Protein AF-A0A1W1CZ90-F1 (afdb_monomer)

Structure (mmCIF, N/CA/C/O backbone):
data_AF-A0A1W1CZ90-F1
#
_entry.id   AF-A0A1W1CZ90-F1
#
loop_
_atom_site.group_PDB
_atom_site.id
_atom_site.type_symbol
_atom_site.label_atom_id
_atom_site.label_alt_id
_atom_site.label_comp_id
_atom_site.label_asym_id
_atom_site.label_entity_id
_atom_site.label_seq_id
_atom_site.pdbx_PDB_ins_code
_atom_site.Cartn_x
_atom_site.Cartn_y
_atom_site.Cartn_z
_atom_site.occupancy
_atom_site.B_iso_or_equiv
_atom_site.auth_seq_id
_atom_site.auth_comp_id
_atom_site.auth_asym_id
_atom_site.auth_atom_id
_atom_site.pdbx_PDB_model_num
ATOM 1 N N . MET A 1 1 ? 5.430 -1.378 3.110 1.00 79.94 1 MET A N 1
ATOM 2 C CA . MET A 1 1 ? 4.419 -1.205 2.048 1.00 79.94 1 MET A CA 1
ATOM 3 C C . MET A 1 1 ? 4.110 0.277 1.947 1.00 79.94 1 MET A C 1
ATOM 5 O O . MET A 1 1 ? 3.403 0.776 2.805 1.00 79.94 1 MET A O 1
ATOM 9 N N . LEU A 1 2 ? 4.688 0.979 0.971 1.00 94.62 2 LEU A N 1
ATOM 10 C CA . LEU A 1 2 ? 4.539 2.438 0.855 1.00 94.62 2 LEU A CA 1
ATOM 11 C C . LEU A 1 2 ? 3.134 2.827 0.364 1.00 94.62 2 LEU A C 1
ATOM 13 O O . LEU A 1 2 ? 2.528 3.768 0.846 1.00 94.62 2 LEU A O 1
ATOM 17 N N . LEU A 1 3 ? 2.546 2.036 -0.536 1.00 94.88 3 LEU A N 1
ATOM 18 C CA . LEU A 1 3 ? 1.242 2.353 -1.126 1.00 94.88 3 LEU A CA 1
ATOM 19 C C . LEU A 1 3 ? 0.041 1.988 -0.238 1.00 94.88 3 LEU A C 1
ATOM 21 O O . LEU A 1 3 ? -1.084 2.337 -0.582 1.00 94.88 3 LEU A O 1
ATOM 25 N N . ALA A 1 4 ? 0.252 1.302 0.893 1.00 94.19 4 ALA A N 1
ATOM 26 C CA . ALA A 1 4 ? -0.836 0.749 1.703 1.00 94.19 4 ALA A CA 1
ATOM 27 C C . ALA A 1 4 ? -1.753 1.827 2.296 1.00 94.19 4 ALA A C 1
ATOM 29 O O . ALA A 1 4 ? -2.968 1.672 2.244 1.00 94.19 4 ALA A O 1
ATOM 30 N N . GLY A 1 5 ? -1.197 2.935 2.801 1.00 92.62 5 GLY A N 1
ATOM 31 C CA . GLY A 1 5 ? -2.005 4.030 3.350 1.00 92.62 5 GLY A CA 1
ATOM 32 C C . GLY A 1 5 ? -2.914 4.661 2.292 1.00 92.62 5 GLY A C 1
ATOM 33 O O . GLY A 1 5 ? -4.117 4.794 2.494 1.00 92.62 5 GLY A O 1
ATOM 34 N N . MET A 1 6 ? -2.353 4.968 1.119 1.00 93.44 6 MET A N 1
ATOM 35 C CA . MET A 1 6 ? -3.107 5.513 -0.015 1.00 93.44 6 MET A CA 1
ATOM 36 C C . MET A 1 6 ? -4.150 4.526 -0.554 1.00 93.44 6 MET A C 1
ATOM 38 O O . MET A 1 6 ? -5.260 4.929 -0.891 1.00 93.44 6 MET A O 1
ATOM 42 N N . ALA A 1 7 ? -3.799 3.242 -0.648 1.00 94.75 7 ALA A N 1
ATOM 43 C CA . ALA A 1 7 ? -4.705 2.188 -1.092 1.00 94.75 7 ALA A CA 1
ATOM 44 C C . ALA A 1 7 ? -5.888 2.033 -0.133 1.00 94.75 7 ALA A C 1
ATOM 46 O O . ALA A 1 7 ? -7.026 1.944 -0.584 1.00 94.75 7 ALA A O 1
ATOM 47 N N . LEU A 1 8 ? -5.643 2.064 1.179 1.00 94.12 8 LEU A N 1
ATOM 48 C CA . LEU A 1 8 ? -6.705 1.935 2.168 1.00 94.12 8 LEU A CA 1
ATOM 49 C C . LEU A 1 8 ? -7.648 3.147 2.181 1.00 94.12 8 LEU A C 1
ATOM 51 O O . LEU A 1 8 ? -8.862 2.969 2.273 1.00 94.12 8 LEU A O 1
ATOM 55 N N . CYS A 1 9 ? -7.116 4.367 2.034 1.00 92.88 9 CYS A N 1
ATOM 56 C CA . CYS A 1 9 ? -7.941 5.568 1.877 1.00 92.88 9 CYS A CA 1
ATOM 57 C C . CYS A 1 9 ? -8.844 5.488 0.641 1.00 92.88 9 CYS A C 1
ATOM 59 O O . CYS A 1 9 ? -10.021 5.827 0.728 1.00 92.88 9 CYS A O 1
ATOM 61 N N . ASP A 1 10 ? -8.322 4.999 -0.483 1.00 93.62 10 ASP A N 1
ATOM 62 C CA . ASP A 1 10 ? -9.113 4.823 -1.701 1.00 93.62 10 ASP A CA 1
ATOM 63 C C . ASP A 1 10 ? -10.206 3.759 -1.515 1.00 93.62 10 ASP A C 1
ATOM 65 O O . ASP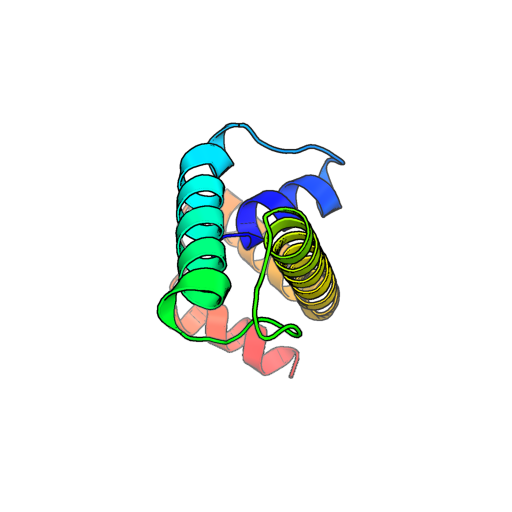 A 1 10 ? -11.365 3.993 -1.843 1.00 93.62 10 ASP A O 1
ATOM 69 N N . ILE A 1 11 ? -9.881 2.623 -0.888 1.00 93.12 11 ILE A N 1
ATOM 70 C CA . ILE A 1 11 ? -10.864 1.570 -0.580 1.00 93.12 11 ILE A CA 1
ATOM 71 C C . ILE A 1 11 ? -12.025 2.111 0.267 1.00 93.12 11 ILE A C 1
ATOM 73 O O . ILE A 1 11 ? -13.181 1.810 -0.022 1.00 93.12 11 ILE A O 1
ATOM 77 N N . LYS A 1 12 ? -11.734 2.895 1.311 1.00 91.19 12 LYS A N 1
ATOM 78 C CA . LYS A 1 12 ? -12.749 3.323 2.289 1.00 91.19 12 LYS A CA 1
ATOM 79 C C . LYS A 1 12 ? -13.486 4.599 1.915 1.00 91.19 12 LYS A C 1
ATOM 81 O O . LYS A 1 12 ? -14.668 4.730 2.221 1.00 91.19 12 LYS A O 1
ATOM 86 N N . TYR A 1 13 ? -12.787 5.536 1.289 1.00 91.56 13 TYR A N 1
ATOM 87 C CA . TYR A 1 13 ? -13.282 6.892 1.065 1.00 91.56 13 TYR A CA 1
ATOM 88 C C . TYR A 1 13 ? -13.338 7.266 -0.416 1.00 91.56 13 TYR A C 1
ATOM 90 O O . TYR A 1 13 ? -13.875 8.318 -0.738 1.00 91.56 13 TYR A O 1
ATOM 98 N N . SER A 1 14 ? -12.830 6.417 -1.322 1.00 91.00 14 SER A N 1
ATOM 99 C CA . SER A 1 14 ? -12.665 6.752 -2.748 1.00 91.00 14 SER A CA 1
ATOM 100 C C . SER A 1 14 ? -11.827 8.022 -2.954 1.00 91.00 14 SER A C 1
ATOM 102 O O . SER A 1 14 ? -12.084 8.823 -3.852 1.00 91.00 14 SER A O 1
ATOM 104 N N . GLU A 1 15 ? -10.830 8.220 -2.085 1.00 88.19 15 GLU A N 1
ATOM 105 C CA . GLU A 1 15 ? -9.969 9.399 -2.058 1.00 88.19 15 GLU A CA 1
ATOM 106 C C . GLU A 1 15 ? -8.483 9.023 -2.051 1.00 88.19 15 GLU A C 1
ATOM 108 O O . GLU A 1 15 ? -8.047 8.055 -1.424 1.00 88.19 15 GLU A O 1
ATOM 113 N N . HIS A 1 16 ? -7.668 9.870 -2.682 1.00 82.50 16 HIS A N 1
ATOM 114 C CA . HIS A 1 16 ? -6.214 9.826 -2.560 1.00 82.50 16 HIS A CA 1
ATOM 115 C C . HIS A 1 16 ? -5.746 10.922 -1.601 1.00 82.50 16 HIS A C 1
ATOM 117 O O . HIS A 1 16 ? -5.727 12.105 -1.941 1.00 82.50 16 HIS A O 1
ATOM 123 N N . SER A 1 17 ? -5.363 10.525 -0.386 1.00 81.25 17 SER A N 1
ATOM 124 C CA . SER A 1 17 ? -4.911 11.467 0.640 1.00 81.25 17 SER A CA 1
ATOM 125 C C . SER A 1 17 ? -3.587 12.134 0.257 1.00 81.25 17 SER A C 1
ATOM 127 O O . SER A 1 17 ? -2.601 11.462 -0.052 1.00 81.25 17 SER A O 1
ATOM 129 N N . SER A 1 18 ? -3.521 13.465 0.374 1.00 83.31 18 SER A N 1
ATOM 130 C CA . SER A 1 18 ? -2.284 14.234 0.172 1.00 83.31 18 SER A CA 1
ATOM 131 C C . SER A 1 18 ? -1.176 13.866 1.162 1.00 83.31 18 SER A C 1
ATOM 133 O O . SER A 1 18 ? -0.001 14.121 0.893 1.00 83.31 18 SER A O 1
ATOM 135 N N . ASN A 1 19 ? -1.529 13.248 2.293 1.00 85.19 19 ASN A N 1
ATOM 136 C CA . ASN A 1 19 ? -0.569 12.808 3.305 1.00 85.19 19 ASN A CA 1
ATOM 137 C C . ASN A 1 19 ? 0.291 11.632 2.818 1.00 85.19 19 ASN A C 1
ATOM 139 O O . ASN A 1 19 ? 1.379 11.428 3.341 1.00 85.19 19 ASN A O 1
ATOM 143 N N . ALA A 1 20 ? -0.134 10.922 1.767 1.00 89.50 20 ALA A N 1
ATOM 144 C CA . ALA A 1 20 ? 0.643 9.852 1.143 1.00 89.50 20 ALA A CA 1
ATOM 145 C C . ALA A 1 20 ? 1.744 10.362 0.190 1.00 89.50 20 ALA A C 1
ATOM 147 O O . ALA A 1 20 ? 2.377 9.569 -0.505 1.00 89.50 20 ALA A O 1
ATOM 148 N N . LYS A 1 21 ? 1.985 11.682 0.110 1.00 92.50 21 LYS A N 1
ATOM 149 C CA . LYS A 1 21 ? 2.979 12.272 -0.803 1.00 92.50 21 LYS A CA 1
ATOM 150 C C . LYS A 1 21 ? 4.378 11.685 -0.608 1.00 92.50 21 LYS A C 1
ATOM 152 O O . LYS A 1 21 ? 5.059 11.408 -1.596 1.00 92.50 21 LYS A O 1
ATOM 157 N N . GLU A 1 22 ? 4.817 11.540 0.640 1.00 94.69 22 GLU A N 1
ATOM 158 C CA . GLU A 1 22 ? 6.157 11.036 0.953 1.00 94.69 22 GLU A CA 1
ATOM 159 C C . GLU A 1 22 ? 6.292 9.559 0.565 1.00 94.69 22 GLU A C 1
ATOM 161 O O . GLU A 1 22 ? 7.229 9.197 -0.147 1.00 94.69 22 GLU A O 1
ATOM 166 N N . ASP A 1 23 ? 5.294 8.744 0.908 1.00 95.88 23 ASP A N 1
ATOM 167 C CA . ASP A 1 23 ? 5.231 7.335 0.520 1.00 95.88 23 ASP A CA 1
ATOM 168 C C . ASP A 1 23 ? 5.209 7.145 -1.003 1.00 95.88 23 ASP A C 1
ATOM 170 O O . ASP A 1 23 ? 5.940 6.314 -1.545 1.00 95.88 23 ASP A O 1
ATOM 174 N N . LEU A 1 24 ? 4.404 7.940 -1.716 1.00 94.62 24 LEU A N 1
ATOM 175 C CA . LEU A 1 24 ? 4.316 7.897 -3.175 1.00 94.62 24 LEU A CA 1
ATOM 176 C C . LEU A 1 24 ? 5.634 8.318 -3.834 1.00 94.62 24 LEU A C 1
ATOM 178 O O . LEU A 1 24 ? 6.025 7.741 -4.847 1.00 94.62 24 LEU A O 1
ATOM 182 N N . THR A 1 25 ? 6.324 9.309 -3.268 1.00 96.06 25 THR A N 1
ATOM 183 C CA . THR A 1 25 ? 7.637 9.749 -3.762 1.00 96.06 25 THR A CA 1
ATOM 184 C C . THR A 1 25 ? 8.657 8.623 -3.615 1.00 96.06 25 THR A C 1
ATOM 186 O O . THR A 1 25 ? 9.300 8.255 -4.596 1.00 96.06 25 THR A O 1
ATOM 189 N N . GLN A 1 26 ? 8.727 7.993 -2.440 1.00 97.06 26 GLN A N 1
ATOM 190 C CA . GLN A 1 26 ? 9.612 6.849 -2.210 1.00 97.06 26 GLN A CA 1
ATOM 191 C C . GLN A 1 26 ? 9.263 5.654 -3.112 1.00 97.06 26 GLN A C 1
ATOM 193 O O . GLN A 1 26 ? 10.156 4.997 -3.645 1.00 97.06 26 GLN A O 1
ATOM 198 N N . ALA A 1 27 ? 7.974 5.380 -3.336 1.00 96.94 27 ALA A N 1
ATOM 199 C CA . ALA A 1 27 ? 7.543 4.298 -4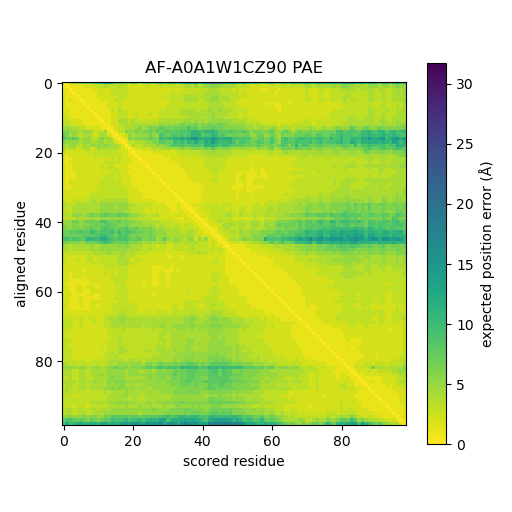.218 1.00 96.94 27 ALA A CA 1
ATOM 200 C C . ALA A 1 27 ? 7.993 4.542 -5.668 1.00 96.94 27 ALA A C 1
ATOM 202 O O . ALA A 1 2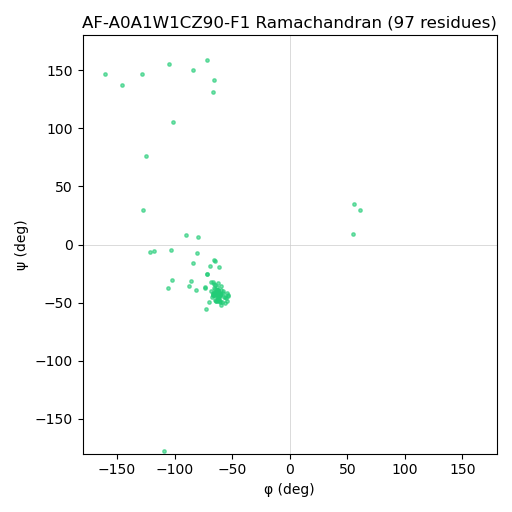7 ? 8.520 3.630 -6.306 1.00 96.94 27 ALA A O 1
ATOM 203 N N . LYS A 1 28 ? 7.855 5.779 -6.164 1.00 95.94 28 LYS A N 1
ATOM 204 C CA . LYS A 1 28 ? 8.334 6.187 -7.494 1.00 95.94 28 LYS A CA 1
ATOM 205 C C . LYS A 1 28 ? 9.848 6.045 -7.627 1.00 95.94 28 LYS A C 1
ATOM 207 O O . LYS A 1 28 ? 10.315 5.512 -8.627 1.00 95.94 28 LYS A O 1
ATOM 212 N N . GLU A 1 29 ? 10.611 6.463 -6.619 1.00 96.88 29 GLU A N 1
ATOM 213 C CA . GLU A 1 29 ? 12.073 6.315 -6.623 1.00 96.88 29 GLU A CA 1
ATOM 214 C C . GLU A 1 29 ? 12.510 4.849 -6.686 1.00 96.88 29 GLU A C 1
ATOM 216 O O . GLU A 1 29 ? 13.439 4.512 -7.423 1.00 96.88 29 GLU A O 1
ATOM 221 N N . ILE A 1 30 ? 11.840 3.965 -5.941 1.00 96.81 30 ILE A N 1
ATOM 222 C CA . ILE A 1 30 ? 12.126 2.527 -5.979 1.00 96.81 30 ILE A CA 1
ATOM 223 C C . ILE A 1 30 ? 11.821 1.966 -7.368 1.00 96.81 30 ILE A C 1
ATOM 225 O O . ILE A 1 30 ? 12.676 1.298 -7.941 1.00 96.81 30 ILE A O 1
ATOM 229 N N . VAL A 1 31 ? 10.647 2.263 -7.931 1.00 96.25 31 VAL A N 1
ATOM 230 C CA . VAL A 1 31 ? 10.255 1.790 -9.270 1.00 96.25 31 VAL A CA 1
ATOM 231 C C . VAL A 1 31 ? 11.221 2.286 -10.345 1.00 96.25 31 VAL A C 1
ATOM 233 O O . VAL A 1 31 ? 11.658 1.503 -11.187 1.00 96.25 31 VAL A O 1
ATOM 236 N N . MET A 1 32 ? 11.626 3.553 -10.282 1.00 95.38 32 MET A N 1
ATOM 237 C CA . MET A 1 32 ? 12.627 4.108 -11.187 1.00 95.38 32 MET A CA 1
ATOM 238 C C . MET A 1 32 ? 13.925 3.295 -11.128 1.00 95.38 32 MET A C 1
ATOM 240 O O . MET A 1 32 ? 14.395 2.849 -12.170 1.00 95.38 32 MET A O 1
ATOM 244 N N . LYS A 1 33 ? 14.468 3.032 -9.929 1.00 95.44 33 LYS A N 1
ATOM 245 C CA . LYS A 1 33 ? 15.687 2.217 -9.758 1.00 95.44 33 LYS A CA 1
ATOM 246 C C . LYS A 1 33 ? 15.504 0.776 -10.230 1.00 95.44 33 LYS A C 1
ATOM 248 O O . LYS A 1 33 ? 16.400 0.217 -10.859 1.00 95.44 33 LYS A O 1
ATOM 253 N N . MET A 1 34 ? 14.342 0.175 -9.967 1.00 94.81 34 MET A N 1
ATOM 254 C CA . MET A 1 34 ? 14.005 -1.165 -10.456 1.00 94.81 34 MET A CA 1
ATOM 255 C C . MET A 1 34 ? 14.132 -1.244 -11.977 1.00 94.81 34 MET A C 1
ATOM 257 O O . MET A 1 34 ? 14.751 -2.174 -12.495 1.00 94.81 34 MET A O 1
ATOM 261 N N . CYS A 1 35 ? 13.592 -0.255 -12.684 1.00 93.75 35 CYS A N 1
ATOM 262 C CA . CYS A 1 35 ? 13.652 -0.195 -14.134 1.00 93.75 35 CYS A CA 1
ATOM 263 C C . CYS A 1 35 ? 15.062 0.156 -14.639 1.00 93.75 35 CYS A C 1
ATOM 265 O O . CYS A 1 35 ? 15.626 -0.595 -15.430 1.00 93.75 35 CYS A O 1
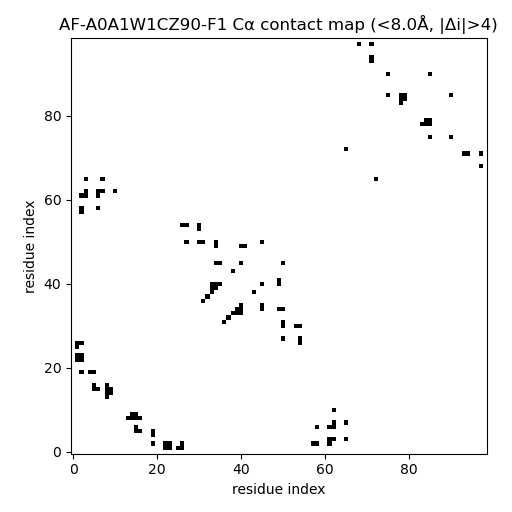ATOM 267 N N . SER A 1 36 ? 15.649 1.266 -14.190 1.00 90.62 36 SER A N 1
ATOM 268 C CA . SER A 1 36 ? 16.856 1.835 -14.807 1.00 90.62 36 SER A CA 1
ATOM 269 C C . SER A 1 36 ? 18.175 1.243 -14.309 1.00 90.62 36 SER A C 1
ATOM 271 O O . SER A 1 36 ? 19.137 1.187 -15.073 1.00 90.62 36 SER A O 1
ATOM 273 N N . GLU A 1 37 ? 18.244 0.806 -13.050 1.00 92.75 37 GLU A N 1
ATOM 274 C CA . GLU A 1 37 ? 19.490 0.342 -12.425 1.00 92.75 37 GLU A CA 1
ATOM 275 C C . GLU A 1 37 ? 19.534 -1.180 -12.285 1.00 92.75 37 GLU A C 1
ATOM 277 O O . GLU A 1 37 ? 20.593 -1.787 -12.447 1.00 92.75 37 GLU A O 1
ATOM 282 N N . TYR A 1 38 ? 18.398 -1.811 -11.973 1.00 93.31 38 TYR A N 1
ATOM 283 C CA . TYR A 1 38 ? 18.364 -3.230 -11.597 1.00 93.31 38 TYR A CA 1
ATOM 284 C C . TYR A 1 38 ? 17.874 -4.164 -12.704 1.00 93.31 38 TYR A C 1
ATOM 286 O O . TYR A 1 38 ? 17.887 -5.379 -12.511 1.00 93.31 38 TYR A O 1
ATOM 294 N N . GLY A 1 39 ? 17.445 -3.626 -13.850 1.00 89.62 39 GLY A N 1
ATOM 295 C CA . GLY A 1 39 ? 16.955 -4.432 -14.972 1.00 89.62 39 GLY A CA 1
ATOM 296 C C . GLY A 1 39 ? 15.724 -5.271 -14.615 1.00 89.62 39 GLY A C 1
ATOM 297 O O . GLY A 1 39 ? 15.547 -6.361 -15.150 1.00 89.62 39 GLY A O 1
ATOM 298 N N . MET A 1 40 ? 14.894 -4.791 -13.683 1.00 92.38 40 MET A N 1
ATOM 299 C CA . MET A 1 40 ? 13.659 -5.454 -13.237 1.00 92.38 40 MET A CA 1
ATOM 300 C C . MET A 1 40 ? 12.431 -5.038 -14.057 1.00 92.38 40 MET A C 1
ATOM 302 O O . MET A 1 40 ? 11.297 -5.364 -13.704 1.00 92.38 40 MET A O 1
ATOM 306 N N . ALA A 1 41 ? 12.657 -4.298 -15.137 1.00 90.69 41 ALA A N 1
ATOM 307 C CA . ALA A 1 41 ? 11.658 -4.036 -16.149 1.00 90.69 41 ALA A CA 1
ATOM 308 C C . ALA A 1 41 ? 11.385 -5.293 -16.995 1.00 90.69 41 ALA A C 1
ATOM 310 O O . ALA A 1 41 ? 12.199 -6.213 -17.071 1.00 90.69 41 ALA A O 1
ATOM 311 N N . SER A 1 42 ? 10.224 -5.333 -17.636 1.00 88.69 42 SER A N 1
ATOM 312 C CA . SER A 1 42 ? 9.882 -6.338 -18.645 1.00 88.69 42 SER A CA 1
ATOM 313 C C . SER A 1 42 ? 10.641 -6.136 -19.959 1.00 88.69 42 SER A C 1
ATOM 315 O O . SER A 1 42 ? 10.863 -7.107 -20.687 1.00 88.69 42 SER A O 1
ATOM 317 N N . THR A 1 43 ? 11.077 -4.908 -20.254 1.00 87.31 43 THR A N 1
ATOM 318 C CA . THR A 1 43 ? 11.909 -4.597 -21.420 1.00 87.31 43 THR A CA 1
ATOM 319 C C . THR A 1 43 ? 13.372 -4.350 -21.050 1.00 87.31 43 THR A C 1
ATOM 321 O O . THR A 1 43 ? 13.713 -3.971 -19.933 1.00 87.31 43 THR A O 1
ATOM 324 N N . LEU A 1 44 ? 14.267 -4.560 -22.023 1.00 83.31 44 LEU A N 1
ATOM 325 C CA . LEU A 1 44 ? 15.704 -4.307 -21.858 1.00 83.31 44 LEU A CA 1
ATOM 326 C C . LEU A 1 44 ? 16.040 -2.804 -21.805 1.00 83.31 44 LEU A C 1
ATOM 328 O O . LEU A 1 44 ? 17.068 -2.424 -21.253 1.00 83.31 44 LEU A O 1
ATOM 332 N N . LEU A 1 45 ? 15.192 -1.963 -22.404 1.00 84.81 45 LEU A N 1
ATOM 333 C CA . LEU A 1 45 ? 15.332 -0.507 -22.446 1.00 84.81 45 LEU A CA 1
ATOM 334 C C . LEU A 1 45 ? 14.050 0.131 -21.894 1.00 84.81 45 LEU A C 1
ATOM 336 O O . LEU A 1 45 ? 13.225 0.607 -22.678 1.00 84.81 45 LEU A O 1
ATOM 340 N N . PRO A 1 46 ? 13.870 0.110 -20.564 1.00 83.88 46 PRO A N 1
ATOM 341 C CA . PRO A 1 46 ? 12.657 0.615 -19.950 1.00 83.88 46 PRO A CA 1
ATOM 342 C C . PRO A 1 46 ? 12.495 2.114 -20.143 1.00 83.88 46 PRO A C 1
ATOM 344 O O . PRO A 1 46 ? 13.451 2.888 -20.054 1.00 83.88 46 PRO A O 1
ATOM 347 N N . ASN A 1 47 ? 11.252 2.515 -20.373 1.00 87.62 47 ASN A N 1
ATOM 348 C CA . ASN A 1 47 ? 10.828 3.902 -20.498 1.00 87.62 47 ASN A CA 1
ATOM 349 C C . ASN A 1 47 ? 9.984 4.320 -19.274 1.00 87.62 47 ASN A C 1
ATOM 351 O O . ASN A 1 47 ? 9.809 3.558 -18.322 1.00 87.62 47 ASN A O 1
ATOM 355 N N . GLU A 1 48 ? 9.491 5.558 -19.273 1.00 90.62 48 GLU A N 1
ATOM 356 C CA . GLU A 1 48 ? 8.640 6.070 -18.187 1.00 90.62 48 GLU A CA 1
ATOM 357 C C . GLU A 1 48 ? 7.282 5.350 -18.110 1.00 90.62 48 GLU A C 1
ATOM 359 O O . GLU A 1 48 ? 6.788 5.101 -17.015 1.00 90.62 48 GLU A O 1
ATOM 364 N N . GLU A 1 49 ? 6.718 4.942 -19.251 1.00 92.00 49 GLU A N 1
ATOM 365 C CA . GLU A 1 49 ? 5.458 4.184 -19.325 1.00 92.00 49 GLU A CA 1
ATOM 366 C C . GLU A 1 49 ? 5.554 2.854 -18.562 1.00 92.00 49 GLU A C 1
ATOM 368 O O . GLU A 1 49 ? 4.640 2.451 -17.846 1.00 92.00 49 GLU A O 1
ATOM 373 N N . GLU A 1 50 ? 6.699 2.182 -18.640 1.00 91.12 50 GLU A N 1
ATOM 374 C CA . GLU A 1 50 ? 6.918 0.931 -17.926 1.00 91.12 50 GLU A CA 1
ATOM 375 C C . GLU A 1 50 ? 6.991 1.119 -16.403 1.00 91.12 50 GLU A C 1
ATOM 377 O O . GLU A 1 50 ? 6.532 0.259 -15.647 1.00 91.12 50 GLU A O 1
ATOM 382 N N . GLN A 1 51 ? 7.507 2.261 -15.941 1.00 94.56 51 GLN A N 1
ATOM 383 C CA . GLN A 1 51 ? 7.492 2.625 -14.522 1.00 94.56 51 GLN A CA 1
ATOM 384 C C . GLN A 1 51 ? 6.058 2.867 -14.035 1.00 94.56 51 GLN A C 1
ATOM 386 O O . GLN A 1 51 ? 5.687 2.402 -12.955 1.00 94.56 51 GLN A O 1
ATOM 391 N N . GLU A 1 52 ? 5.242 3.556 -14.834 1.00 95.00 52 GLU A N 1
ATOM 392 C CA . GLU A 1 52 ? 3.827 3.796 -14.540 1.00 95.00 52 GLU A CA 1
ATOM 393 C C . GLU A 1 52 ? 3.056 2.477 -14.414 1.00 95.00 52 GLU A C 1
ATOM 395 O O . GLU A 1 52 ? 2.462 2.215 -13.365 1.00 95.00 52 GLU A O 1
ATOM 400 N N . LEU A 1 53 ? 3.170 1.590 -15.407 1.00 94.88 53 LEU A N 1
ATOM 401 C CA . LEU A 1 53 ? 2.524 0.272 -15.394 1.00 94.88 53 LEU A CA 1
ATOM 402 C C . LEU A 1 53 ? 2.933 -0.573 -14.180 1.00 94.88 53 LEU A C 1
ATOM 404 O O . LEU A 1 53 ? 2.106 -1.277 -13.590 1.00 94.88 53 LEU A O 1
ATOM 408 N N . LEU A 1 54 ? 4.210 -0.522 -13.793 1.00 95.19 54 LEU A N 1
ATOM 409 C CA . LEU A 1 54 ? 4.706 -1.248 -12.627 1.00 95.19 54 LEU A CA 1
ATOM 410 C C . LEU A 1 54 ? 4.107 -0.692 -11.328 1.00 95.19 54 LEU A C 1
ATOM 412 O O . LEU A 1 54 ? 3.678 -1.460 -10.463 1.00 95.19 54 LEU A O 1
ATOM 416 N N . LEU A 1 55 ? 4.051 0.635 -11.201 1.00 95.88 55 LEU A N 1
ATOM 417 C CA . LEU A 1 55 ? 3.500 1.305 -10.028 1.00 95.88 55 LEU A CA 1
ATOM 418 C C . LEU A 1 55 ? 1.989 1.063 -9.899 1.00 95.88 55 LEU A C 1
ATOM 420 O O . LEU A 1 55 ? 1.518 0.753 -8.803 1.00 95.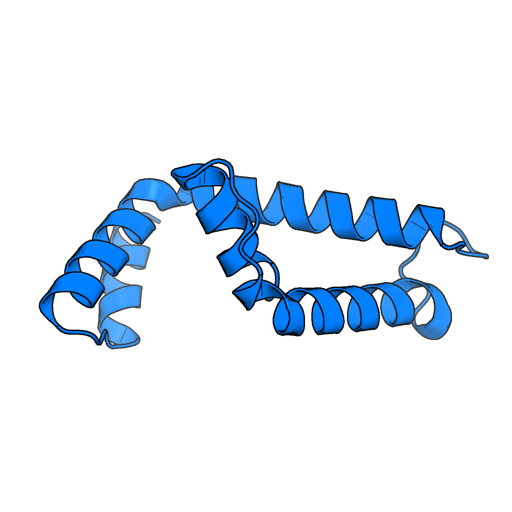88 55 LEU A O 1
ATOM 424 N N . GLU A 1 56 ? 1.244 1.121 -11.004 1.00 96.00 56 GLU A N 1
ATOM 425 C CA . GLU A 1 56 ? -0.181 0.771 -11.051 1.00 96.00 56 GLU A CA 1
ATOM 426 C C . GLU A 1 56 ? -0.425 -0.686 -10.656 1.00 96.00 56 GLU A C 1
ATOM 428 O O . GLU A 1 56 ? -1.340 -0.983 -9.880 1.00 96.00 56 GLU A O 1
ATOM 433 N N . ARG A 1 57 ? 0.412 -1.610 -11.148 1.00 96.38 57 ARG A N 1
ATOM 434 C CA . ARG A 1 57 ? 0.336 -3.021 -10.757 1.00 96.38 57 ARG A CA 1
ATOM 435 C C . ARG A 1 57 ? 0.516 -3.176 -9.249 1.00 96.38 57 ARG A C 1
ATOM 437 O O . ARG A 1 57 ? -0.317 -3.822 -8.618 1.00 96.38 57 ARG A O 1
ATOM 444 N N . PHE A 1 58 ? 1.551 -2.571 -8.669 1.00 96.56 58 PHE A N 1
ATOM 445 C CA . PHE A 1 58 ? 1.793 -2.643 -7.226 1.00 96.56 58 PHE A CA 1
ATOM 446 C C . PHE A 1 58 ? 0.676 -2.006 -6.409 1.00 96.56 58 PHE A C 1
ATOM 448 O O . PHE A 1 58 ? 0.329 -2.516 -5.342 1.00 96.56 58 PHE A O 1
ATOM 455 N N . TYR A 1 59 ? 0.089 -0.916 -6.900 1.00 96.50 59 TYR A N 1
ATOM 456 C CA . TYR A 1 59 ? -1.064 -0.301 -6.261 1.00 96.50 59 TYR A CA 1
ATOM 457 C C . TYR A 1 59 ? -2.262 -1.256 -6.226 1.00 96.50 59 TYR A C 1
ATOM 459 O O . TYR A 1 59 ? -2.832 -1.481 -5.158 1.00 96.50 59 TYR A O 1
ATOM 467 N N . ARG A 1 60 ? -2.591 -1.887 -7.360 1.00 96.88 60 ARG A N 1
ATOM 468 C CA . ARG A 1 60 ? -3.667 -2.884 -7.448 1.00 96.88 60 ARG A CA 1
ATOM 469 C C . ARG A 1 60 ? -3.413 -4.086 -6.539 1.00 96.88 60 ARG A C 1
ATOM 471 O O . ARG A 1 60 ? -4.277 -4.419 -5.742 1.00 96.88 60 ARG A O 1
ATOM 478 N N . GLU A 1 61 ? -2.221 -4.675 -6.595 1.00 97.19 61 GLU A N 1
ATOM 479 C CA . GLU A 1 61 ? -1.848 -5.809 -5.735 1.00 97.19 61 GLU A CA 1
ATOM 480 C C . GLU A 1 61 ? -1.934 -5.446 -4.244 1.00 97.19 61 GLU A C 1
ATOM 482 O O . GLU A 1 61 ? -2.354 -6.259 -3.422 1.00 97.19 61 GLU A O 1
ATOM 487 N N . THR A 1 62 ? -1.592 -4.204 -3.886 1.00 96.50 62 THR A N 1
ATOM 488 C CA . THR A 1 62 ? -1.753 -3.699 -2.514 1.00 96.50 62 THR A CA 1
ATOM 489 C C . THR A 1 62 ? -3.228 -3.610 -2.124 1.00 96.50 62 THR A C 1
ATOM 491 O O . THR A 1 62 ? -3.576 -3.992 -1.008 1.00 96.50 62 THR A O 1
ATOM 494 N N . LYS A 1 63 ? -4.108 -3.139 -3.021 1.00 96.00 63 LYS A N 1
ATOM 495 C CA . LYS A 1 63 ? -5.559 -3.124 -2.773 1.00 96.00 63 LYS A CA 1
ATOM 496 C C . LYS A 1 63 ? -6.109 -4.537 -2.599 1.00 96.00 63 LYS A C 1
ATOM 498 O O . LYS A 1 63 ? -6.831 -4.777 -1.637 1.00 96.00 63 LYS A O 1
ATOM 503 N N . ASP A 1 64 ? -5.724 -5.468 -3.468 1.00 96.50 64 ASP A N 1
ATOM 504 C CA . ASP A 1 64 ? -6.158 -6.868 -3.400 1.00 96.50 64 ASP A CA 1
ATOM 505 C C . ASP A 1 64 ? -5.727 -7.518 -2.075 1.00 96.50 64 ASP A C 1
ATOM 507 O O . ASP A 1 64 ? -6.524 -8.182 -1.407 1.00 96.50 64 ASP A O 1
ATOM 511 N N . LEU A 1 65 ? -4.487 -7.261 -1.642 1.00 95.00 65 LEU A N 1
ATOM 512 C CA . LEU A 1 65 ? -3.985 -7.712 -0.347 1.00 95.00 65 LEU A CA 1
ATOM 513 C C . LEU A 1 65 ? -4.808 -7.130 0.810 1.00 95.00 65 LEU A C 1
ATOM 515 O O . LEU A 1 65 ? -5.229 -7.885 1.682 1.00 95.00 65 LEU A O 1
ATOM 519 N N . LEU A 1 66 ? -5.063 -5.819 0.820 1.00 94.88 66 LEU A N 1
ATOM 520 C CA . LEU A 1 66 ? -5.848 -5.166 1.875 1.00 94.88 66 LEU A CA 1
ATOM 521 C C . LEU A 1 66 ? -7.293 -5.678 1.927 1.00 94.88 66 LEU A C 1
ATOM 523 O O . LEU A 1 66 ? -7.807 -5.909 3.019 1.00 94.88 66 LEU A O 1
ATOM 527 N N . HIS A 1 67 ? -7.920 -5.924 0.775 1.00 94.31 67 HIS A N 1
ATOM 528 C CA . HIS A 1 67 ? -9.247 -6.538 0.703 1.00 94.31 67 HIS A CA 1
ATOM 529 C C . HIS A 1 67 ? -9.268 -7.951 1.293 1.00 94.31 67 HIS A C 1
ATOM 531 O O . HIS A 1 67 ? -10.206 -8.301 2.003 1.00 94.31 67 HIS A O 1
ATOM 537 N N . SER A 1 68 ? -8.221 -8.753 1.071 1.00 93.88 68 SER A N 1
ATOM 538 C CA . SER A 1 68 ? -8.131 -10.105 1.649 1.00 93.88 68 SER A CA 1
ATOM 539 C C . SER A 1 68 ? -8.042 -10.134 3.182 1.00 93.88 68 SER A C 1
ATOM 541 O O . SER A 1 68 ? -8.234 -11.187 3.783 1.00 93.88 68 SER A O 1
ATOM 543 N N . MET A 1 69 ? -7.768 -8.991 3.819 1.00 93.56 69 MET A N 1
ATOM 544 C CA . MET A 1 69 ? -7.635 -8.843 5.271 1.00 93.56 69 MET A CA 1
ATOM 545 C C . MET A 1 69 ? -8.530 -7.725 5.830 1.00 93.56 69 MET A C 1
ATOM 547 O O . MET A 1 69 ? -8.193 -7.103 6.836 1.00 93.56 69 MET A O 1
ATOM 551 N N . GLU A 1 70 ? -9.673 -7.461 5.192 1.00 93.50 70 GLU A N 1
ATOM 552 C CA . GLU A 1 70 ? -10.584 -6.369 5.563 1.00 93.5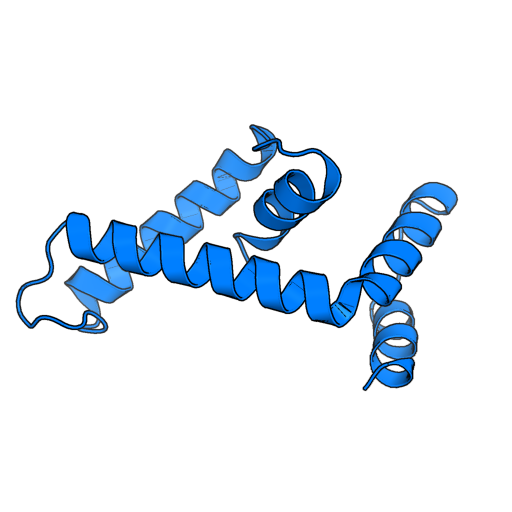0 70 GLU A CA 1
ATOM 553 C C . GLU A 1 70 ? -11.018 -6.426 7.040 1.00 93.50 70 GLU A C 1
ATOM 555 O O . GLU A 1 70 ? -10.993 -5.405 7.731 1.00 93.50 70 GLU A O 1
ATOM 560 N N . GLU A 1 71 ? -11.321 -7.621 7.559 1.00 93.00 71 GLU A N 1
ATOM 561 C CA . GLU A 1 71 ? -11.689 -7.819 8.969 1.00 93.00 71 GLU A CA 1
ATOM 562 C C . GLU A 1 71 ? -10.550 -7.441 9.929 1.00 93.00 71 GLU A C 1
ATOM 564 O O . GLU A 1 71 ? -10.781 -6.785 10.948 1.00 93.00 71 GLU A O 1
ATOM 569 N N . LEU A 1 72 ? -9.302 -7.789 9.585 1.00 94.81 72 LEU A N 1
ATOM 570 C CA . LEU A 1 72 ? -8.122 -7.404 10.363 1.00 94.81 72 LEU A CA 1
ATOM 571 C C . LEU A 1 72 ? -7.960 -5.889 10.394 1.00 94.81 72 LEU A C 1
ATOM 573 O O . LEU A 1 72 ? -7.704 -5.313 11.450 1.00 94.81 72 LEU A O 1
ATOM 577 N N . VAL A 1 73 ? -8.085 -5.251 9.231 1.00 94.81 73 VAL A N 1
ATOM 578 C CA . VAL A 1 73 ? -7.930 -3.802 9.096 1.00 94.81 73 VAL A CA 1
ATOM 579 C C . VAL A 1 73 ? -8.981 -3.082 9.933 1.00 94.81 73 VAL A C 1
ATOM 581 O O . VAL A 1 73 ? -8.628 -2.192 10.704 1.00 94.81 73 VAL A O 1
ATOM 584 N N . ALA A 1 74 ? -10.246 -3.506 9.853 1.00 94.56 74 ALA A N 1
ATOM 585 C CA . ALA A 1 74 ? -11.318 -2.962 10.682 1.00 94.56 74 ALA A CA 1
ATOM 586 C C . ALA A 1 74 ? -11.020 -3.125 12.181 1.00 94.56 74 ALA A C 1
ATOM 588 O O . ALA A 1 74 ? -11.205 -2.179 12.949 1.00 94.56 74 ALA A O 1
ATOM 589 N N . LYS A 1 75 ? -10.491 -4.284 12.599 1.00 95.50 75 LYS A N 1
ATOM 590 C CA . LYS A 1 75 ? -10.149 -4.526 14.006 1.00 95.50 75 LYS A CA 1
ATOM 591 C C . LYS A 1 75 ? -9.000 -3.651 14.498 1.00 95.50 75 LYS A C 1
ATOM 593 O O . LYS A 1 75 ? -9.055 -3.118 15.605 1.00 95.50 75 LYS A O 1
ATOM 598 N N . VAL A 1 76 ? -7.951 -3.504 13.693 1.00 95.75 76 VAL A N 1
ATOM 599 C CA . VAL A 1 76 ? -6.803 -2.652 14.029 1.00 95.75 76 VAL A CA 1
ATOM 600 C C . VAL A 1 76 ? -7.228 -1.187 14.113 1.00 95.75 76 VAL A C 1
ATOM 602 O O . VAL A 1 76 ? -6.800 -0.490 15.030 1.00 95.75 76 VAL A O 1
ATOM 605 N N . GLU A 1 77 ? -8.087 -0.725 13.206 1.00 94.75 77 GLU A N 1
ATOM 606 C CA . GLU A 1 77 ? -8.623 0.637 13.245 1.00 94.75 77 GLU A CA 1
ATOM 607 C C . GLU A 1 77 ? -9.465 0.912 14.490 1.00 94.75 77 GLU A C 1
ATOM 609 O O . GLU A 1 77 ? -9.262 1.947 15.118 1.00 94.75 77 GLU A O 1
ATOM 614 N N . GLU A 1 78 ? -10.357 -0.005 14.876 1.00 96.31 78 GLU A N 1
ATOM 615 C CA . GLU A 1 78 ? -11.151 0.100 16.111 1.00 96.31 78 GLU A CA 1
ATOM 616 C C . GLU A 1 78 ? -10.235 0.305 17.328 1.00 96.31 78 GLU A C 1
ATOM 618 O O . GLU A 1 78 ? -10.404 1.246 18.101 1.00 96.31 78 GLU A O 1
ATOM 623 N N . ILE A 1 79 ? -9.195 -0.523 17.452 1.00 96.69 79 ILE A N 1
ATOM 624 C CA . ILE A 1 79 ? -8.247 -0.454 18.571 1.00 96.69 79 ILE A CA 1
ATOM 625 C C . ILE A 1 79 ? -7.449 0.850 18.548 1.00 96.69 79 ILE A C 1
ATOM 627 O O . ILE A 1 79 ? -7.243 1.468 19.595 1.00 96.69 79 ILE A O 1
ATOM 631 N N . LEU A 1 80 ? -6.981 1.275 17.372 1.00 96.69 80 LEU A N 1
ATOM 632 C CA . LEU A 1 80 ? -6.259 2.537 17.222 1.00 96.69 80 LEU A CA 1
ATOM 633 C C . LEU A 1 80 ? -7.155 3.740 17.526 1.00 96.69 80 LEU A C 1
ATOM 635 O O . LEU A 1 80 ? -6.671 4.705 18.106 1.00 96.69 80 LEU A O 1
ATOM 639 N N . PHE A 1 81 ? -8.441 3.682 17.189 1.00 96.38 81 PHE A N 1
ATOM 640 C CA . PHE A 1 81 ? -9.394 4.736 17.520 1.00 96.38 81 PHE A CA 1
ATOM 641 C C . PHE A 1 81 ? -9.613 4.855 19.035 1.00 96.38 81 PHE A C 1
ATOM 643 O O . PHE A 1 81 ? -9.727 5.961 19.557 1.00 96.38 81 PHE A O 1
ATOM 650 N N . GLU A 1 82 ? -9.626 3.733 19.758 1.00 97.19 82 GLU A N 1
ATOM 651 C CA . GLU A 1 82 ? -9.830 3.719 21.212 1.00 97.19 82 GLU A CA 1
ATOM 652 C C . GLU A 1 82 ? -8.566 4.034 22.025 1.00 97.19 82 GLU A C 1
ATOM 654 O O . GLU A 1 82 ? -8.643 4.676 23.074 1.00 97.19 82 GLU A O 1
ATOM 659 N N . ARG A 1 83 ? -7.406 3.528 21.592 1.00 97.31 83 ARG A N 1
ATOM 660 C CA . ARG A 1 83 ? -6.166 3.507 22.396 1.00 97.31 83 ARG A CA 1
ATOM 661 C C . ARG A 1 83 ? -5.023 4.315 21.789 1.00 97.31 83 ARG A C 1
ATOM 663 O O . ARG A 1 83 ? -3.953 4.372 22.398 1.00 97.31 83 ARG A O 1
ATOM 670 N N . GLU A 1 84 ? -5.200 4.843 20.576 1.00 96.12 84 GLU A N 1
ATOM 671 C CA . GLU A 1 84 ? -4.188 5.548 19.766 1.00 96.12 84 GLU A CA 1
ATOM 672 C C . GLU A 1 84 ? -2.894 4.746 19.524 1.00 96.12 84 GLU A C 1
ATOM 674 O O . GLU A 1 84 ? 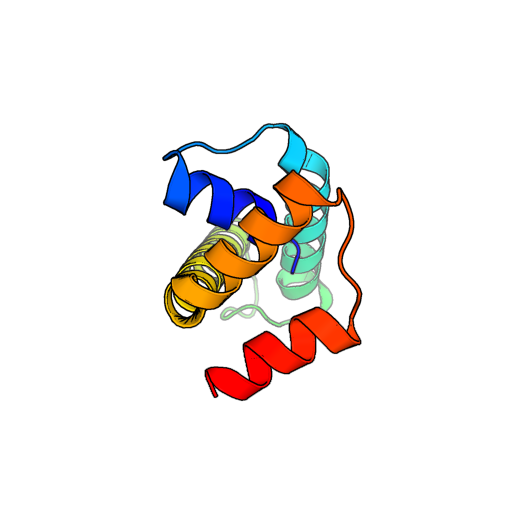-1.893 5.262 19.026 1.00 96.12 84 GLU A O 1
ATOM 679 N N . SER A 1 85 ? -2.884 3.462 19.886 1.00 96.44 85 SER A N 1
ATOM 680 C CA . SER A 1 85 ? -1.705 2.608 19.847 1.00 96.44 85 SER A CA 1
ATOM 681 C C . SER A 1 85 ? -2.092 1.133 19.847 1.00 96.44 85 SER A C 1
ATOM 683 O O . SER A 1 85 ? -3.077 0.720 20.459 1.00 96.44 85 SER A O 1
ATOM 685 N N . ILE A 1 86 ? -1.285 0.322 19.166 1.00 96.88 86 ILE A N 1
ATOM 686 C CA . ILE A 1 86 ? -1.427 -1.132 19.128 1.00 96.88 86 ILE A CA 1
ATOM 687 C C . ILE A 1 86 ? -0.042 -1.778 19.060 1.00 96.88 86 ILE A C 1
ATOM 689 O O . ILE A 1 86 ? 0.859 -1.306 18.363 1.00 96.88 86 ILE A O 1
ATOM 693 N N . GLY A 1 87 ? 0.158 -2.851 19.825 1.00 97.12 87 GLY A N 1
ATOM 694 C CA . GLY A 1 87 ? 1.432 -3.562 19.874 1.00 97.12 87 GLY A CA 1
ATOM 695 C C . GLY A 1 87 ? 1.583 -4.575 18.739 1.00 97.12 87 GLY A C 1
ATOM 696 O O . GLY A 1 87 ? 0.621 -5.217 18.327 1.00 97.12 87 GLY A O 1
ATOM 697 N N . LYS A 1 88 ? 2.821 -4.819 18.294 1.00 95.69 88 LYS A N 1
ATOM 698 C CA . LYS A 1 88 ? 3.124 -5.812 17.244 1.00 95.69 88 LYS A CA 1
ATOM 699 C C . LYS A 1 88 ? 2.567 -7.212 17.545 1.00 95.69 88 LYS A C 1
ATOM 701 O O . LYS A 1 88 ? 2.029 -7.857 16.653 1.00 95.69 88 LYS A O 1
ATOM 706 N N . ASN A 1 89 ? 2.712 -7.685 18.786 1.00 97.00 89 ASN A N 1
ATOM 707 C CA . ASN A 1 89 ? 2.228 -9.013 19.185 1.00 97.00 89 ASN A CA 1
ATOM 708 C C . ASN A 1 89 ? 0.698 -9.101 19.143 1.00 97.00 89 ASN A C 1
ATOM 710 O O . ASN A 1 89 ? 0.157 -10.153 18.827 1.00 97.00 89 ASN A O 1
ATOM 714 N N . GLU A 1 90 ? 0.023 -7.990 19.433 1.00 96.00 90 GLU A N 1
ATOM 715 C CA . GLU A 1 90 ? -1.433 -7.895 19.407 1.00 96.00 90 GLU A CA 1
ATOM 716 C C . GLU A 1 90 ? -1.943 -7.953 17.959 1.00 96.00 90 GLU A C 1
ATOM 718 O O . GLU A 1 90 ? -2.744 -8.825 17.631 1.00 96.00 90 GLU A O 1
ATOM 723 N N . VAL A 1 91 ? -1.370 -7.145 17.054 1.00 95.31 91 VAL A N 1
ATOM 724 C CA . VAL A 1 91 ? -1.660 -7.225 15.605 1.00 95.31 91 VAL A CA 1
ATOM 725 C C . VAL A 1 91 ? -1.440 -8.642 15.080 1.00 95.31 91 VAL A C 1
ATOM 727 O O . VAL A 1 91 ? -2.274 -9.166 14.346 1.00 95.31 91 VAL A O 1
ATOM 730 N N . LYS A 1 92 ? -0.336 -9.284 15.484 1.00 96.00 92 LYS A N 1
ATOM 731 C CA . LYS A 1 92 ? -0.033 -10.654 15.069 1.00 96.00 92 LYS A CA 1
ATOM 732 C C . LYS A 1 92 ? -1.108 -11.642 15.527 1.00 96.00 92 LYS A C 1
ATOM 734 O O . LYS A 1 92 ? -1.510 -12.474 14.731 1.00 96.00 92 LYS A O 1
ATOM 739 N N . SER A 1 93 ? -1.600 -11.536 16.763 1.00 96.31 93 SER A N 1
ATOM 740 C CA . SER A 1 93 ? -2.656 -12.440 17.239 1.00 96.31 93 SER A CA 1
ATOM 741 C C . SER A 1 93 ? -3.958 -12.328 16.444 1.00 96.31 93 SER A C 1
ATOM 743 O O . SER A 1 93 ? -4.624 -13.338 16.249 1.00 96.31 93 SER A O 1
ATOM 745 N N . TYR A 1 94 ? -4.300 -11.135 15.9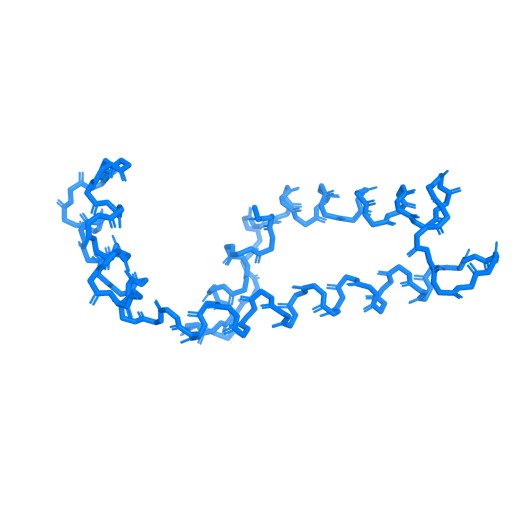44 1.00 94.69 94 TYR A N 1
ATOM 746 C CA . TYR A 1 94 ? -5.455 -10.967 15.060 1.00 94.69 94 TYR A CA 1
ATOM 747 C C . TYR A 1 94 ? -5.187 -11.509 13.654 1.00 94.69 94 TYR A C 1
ATOM 749 O O . TYR A 1 94 ? -6.075 -12.097 13.049 1.00 94.69 94 TYR A O 1
ATOM 757 N N . LEU A 1 95 ? -3.963 -11.346 13.144 1.00 93.25 95 LEU A N 1
ATOM 758 C CA . LEU A 1 95 ? -3.565 -11.893 11.847 1.00 93.25 95 LEU A CA 1
ATOM 759 C C . LEU A 1 95 ? -3.586 -13.432 11.843 1.00 93.25 95 LEU A C 1
ATOM 761 O O . LEU A 1 95 ? -4.180 -14.022 10.947 1.00 93.25 95 LEU A O 1
ATOM 765 N N . ASP A 1 96 ? -2.994 -14.064 12.861 1.00 94.62 96 ASP A N 1
ATOM 766 C CA . ASP A 1 96 ? -2.938 -15.528 13.031 1.00 94.62 96 ASP A CA 1
ATOM 767 C C . ASP A 1 96 ? -4.336 -16.151 13.268 1.00 94.62 96 ASP A C 1
ATOM 769 O O . ASP A 1 96 ? -4.496 -17.366 13.235 1.00 94.62 96 ASP A O 1
ATOM 773 N N . ALA A 1 97 ? -5.360 -15.339 13.559 1.00 91.44 97 ALA A N 1
ATOM 774 C CA . ALA A 1 97 ? -6.741 -15.806 13.682 1.00 91.44 97 ALA A CA 1
ATOM 775 C C . ALA A 1 97 ? -7.471 -15.890 12.327 1.00 91.44 97 ALA A C 1
ATOM 777 O O . ALA A 1 97 ? -8.528 -16.516 12.250 1.00 91.44 97 ALA A O 1
ATOM 778 N N . ILE A 1 98 ? -6.928 -15.254 11.283 1.00 85.31 98 ILE A N 1
ATOM 779 C CA . ILE A 1 98 ? -7.519 -15.174 9.936 1.00 85.31 98 ILE A CA 1
ATOM 780 C C . ILE A 1 98 ? -6.832 -16.146 8.961 1.00 85.31 98 ILE A C 1
ATOM 782 O O . ILE A 1 98 ? -7.488 -16.646 8.046 1.00 85.31 98 ILE A O 1
ATOM 786 N N . PHE A 1 99 ? -5.541 -16.433 9.163 1.00 83.25 99 PHE A N 1
ATOM 787 C CA . PHE A 1 99 ? -4.706 -17.305 8.322 1.00 83.25 99 PHE A CA 1
ATOM 788 C C . PHE A 1 99 ? -4.126 -18.476 9.117 1.00 83.25 99 PHE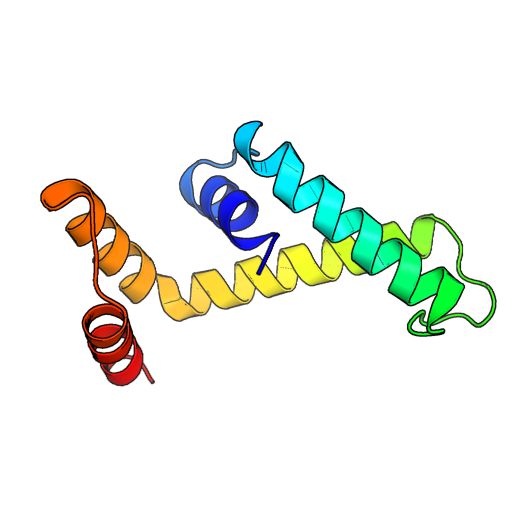 A C 1
ATOM 790 O O . PHE A 1 99 ? -4.065 -19.592 8.550 1.00 83.25 99 PHE A O 1
#

pLDDT: mean 93.25, std 4.06, range [79.94, 97.31]

Sequence (99 aa):
MLLAGMALCDIKYSEHSSNAKEDLTQAKEIVMKMCSEYGMASTLLPNEEEQELLLERFYRETKDLLHSMEELVAKVEEILFERESIGKNEVKSYLDAIF

Organism: NCBI:txid652676

Secondary structure (DSSP, 8-state):
--SHHHHHHHHHHS---GGGHHHHHHHHHHHHHHHHTT--SSSSS--HHHHHHHHHHHHHHHHHHHHHTHHHHHHHHHHHHHHS---HHHHHHHHTTT-

Foldseek 3Di:
DLLLVQLVCCVPPVDRDPVSVVSVVVLLVVLVCCVPPVVVFPDNNDDVVRSVVVSVVVSVVSNVVCVLCVVLVVVVVVCCVVPVDDDPVRSVVSVVVSD

Radius of gyration: 16.25 Å; Cα contacts (8 Å, |Δi|>4): 68; chains: 1; bounding box: 33×32×45 Å

Mean predicted aligned error: 3.79 Å

InterPro domains:
  IPR037219 Peptidase M41-like [G3DSA:1.20.58.760] (1-98)
  IPR037219 Peptidase M41-like [SSF140990] (1-96)

Nearest PDB structures (foldseek):
  2ce7-assembly1_B  TM=8.964E-01  e=1.589E-03  Thermotoga maritima
  2ce7-assembly2_D  TM=8.841E-01  e=2.361E-03  Thermotoga maritima

Solvent-accessible surface area (backbone atoms only — not comparable to full-atom values): 5717 Å² total; per-residue (Å²): 121,57,58,49,66,38,37,50,37,31,75,76,67,75,38,79,55,77,83,40,50,64,35,52,49,53,48,50,53,51,41,48,41,34,35,78,74,65,64,69,37,96,50,98,77,60,54,71,69,57,40,50,55,51,51,53,48,53,45,51,54,45,39,54,54,49,61,77,40,45,70,53,51,54,52,52,49,54,45,34,74,75,63,75,54,82,53,73,69,57,56,46,56,54,50,66,72,78,107